Protein AF-A0A7S1E2Y8-F1 (afdb_monomer_lite)

Organism: NCBI:txid33649

Secondary structure (DSSP, 8-state):
--TTTT-PPPTT-TTEEEEEEE-PPPTTEEEEEEEES-TTTB-TTT--B--TTSSEEEEE-S--EETTEEEEEEEEEESEEEEEEEEEEETTSPBPPPPPPEEEEE-SSSPPPBPP--------------

pLDDT: mean 74.08, std 17.59, range [34.44, 93.75]

Structure (mmCIF, N/CA/C/O backbone):
data_AF-A0A7S1E2Y8-F1
#
_entry.id   AF-A0A7S1E2Y8-F1
#
loop_
_atom_site.group_PDB
_atom_site.id
_atom_site.type_symbol
_atom_site.label_atom_id
_atom_site.label_alt_id
_atom_site.label_comp_id
_atom_site.label_asym_id
_atom_site.label_entity_id
_atom_site.label_seq_id
_atom_sit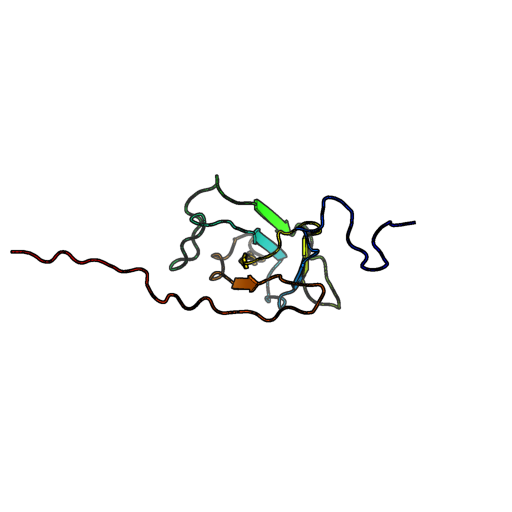e.pdbx_PDB_ins_code
_atom_site.Cartn_x
_atom_site.Cartn_y
_atom_site.Cartn_z
_atom_site.occupancy
_atom_site.B_iso_or_equiv
_atom_site.auth_seq_id
_atom_site.auth_comp_id
_atom_site.auth_asym_id
_atom_site.auth_atom_id
_atom_site.pdbx_PDB_model_num
ATOM 1 N N . HIS A 1 1 ? -5.760 -21.666 -22.110 1.00 36.00 1 HIS A N 1
ATOM 2 C CA . HIS A 1 1 ? -4.287 -21.602 -22.000 1.00 36.00 1 HIS A CA 1
ATOM 3 C C . HIS A 1 1 ? -3.890 -20.181 -21.618 1.00 36.00 1 HIS A C 1
ATOM 5 O O . HIS A 1 1 ? -4.143 -19.278 -22.403 1.00 36.00 1 HIS A O 1
ATOM 11 N N . ARG A 1 2 ? -3.352 -19.945 -20.412 1.00 41.84 2 ARG A N 1
ATOM 12 C CA . ARG A 1 2 ? -2.839 -18.618 -20.025 1.00 41.84 2 ARG A CA 1
ATOM 13 C C . ARG A 1 2 ? -1.393 -18.509 -20.524 1.00 41.84 2 ARG A C 1
ATOM 15 O O . ARG A 1 2 ? -0.519 -19.177 -19.977 1.00 41.84 2 ARG A O 1
ATOM 22 N N . ARG A 1 3 ? -1.152 -17.728 -21.585 1.00 34.44 3 ARG A N 1
ATOM 23 C CA . ARG A 1 3 ? 0.203 -17.268 -21.948 1.00 34.44 3 ARG A CA 1
ATOM 24 C C . ARG A 1 3 ? 0.807 -16.606 -20.695 1.00 34.44 3 ARG A C 1
ATOM 26 O O . ARG A 1 3 ? 0.139 -15.771 -20.097 1.00 34.44 3 ARG A O 1
ATOM 33 N N . GLY A 1 4 ? 1.992 -17.044 -20.258 1.00 43.06 4 GLY A N 1
ATOM 34 C CA . GLY A 1 4 ? 2.701 -16.488 -19.089 1.00 43.06 4 GLY A CA 1
ATOM 35 C C . GLY A 1 4 ? 2.874 -17.416 -17.873 1.00 43.06 4 GLY A C 1
ATOM 36 O O . GLY A 1 4 ? 3.562 -17.045 -16.931 1.00 43.06 4 GLY A O 1
ATOM 37 N N . ALA A 1 5 ? 2.317 -18.635 -17.873 1.00 42.47 5 ALA A N 1
ATOM 38 C CA . ALA A 1 5 ? 2.486 -19.577 -16.750 1.00 42.47 5 ALA A CA 1
ATOM 39 C C . ALA A 1 5 ? 3.904 -20.187 -16.630 1.00 42.47 5 ALA A C 1
ATOM 41 O O . ALA A 1 5 ? 4.225 -20.775 -15.604 1.00 42.47 5 ALA A O 1
ATOM 42 N N . GLU A 1 6 ? 4.748 -20.043 -17.658 1.00 49.75 6 GLU A N 1
ATOM 43 C CA . GLU A 1 6 ? 6.113 -20.599 -17.710 1.00 49.75 6 GLU A CA 1
ATOM 44 C C . GLU A 1 6 ? 7.193 -19.635 -17.182 1.00 49.75 6 GLU A C 1
ATOM 46 O O . GLU A 1 6 ? 8.373 -19.963 -17.235 1.00 49.75 6 GLU A O 1
ATOM 51 N N . GLY A 1 7 ? 6.828 -18.427 -16.730 1.00 53.53 7 GLY A N 1
ATOM 52 C CA . GLY A 1 7 ? 7.803 -17.415 -16.292 1.00 53.53 7 GLY A CA 1
ATOM 53 C C . GLY A 1 7 ? 8.642 -16.798 -17.421 1.00 53.53 7 GLY A C 1
ATOM 54 O O . GLY A 1 7 ? 9.584 -16.062 -17.148 1.00 53.53 7 GLY A O 1
ATOM 55 N N . LYS A 1 8 ? 8.313 -17.075 -18.690 1.00 58.97 8 LYS A N 1
ATOM 56 C CA . LYS A 1 8 ? 8.937 -16.414 -19.844 1.00 58.97 8 LYS A CA 1
ATOM 57 C C . LYS A 1 8 ? 8.507 -14.950 -19.900 1.00 58.97 8 LYS A C 1
ATOM 59 O O . LYS A 1 8 ? 7.318 -14.659 -19.760 1.00 58.97 8 LYS A O 1
ATOM 64 N N . LEU A 1 9 ? 9.472 -14.064 -20.140 1.00 65.06 9 LEU A N 1
ATOM 65 C CA . LEU A 1 9 ? 9.215 -12.651 -20.402 1.00 65.06 9 LEU A CA 1
ATOM 66 C C . LEU A 1 9 ? 8.301 -12.510 -21.628 1.00 65.06 9 LEU A C 1
ATOM 68 O O . LEU A 1 9 ? 8.451 -13.239 -22.613 1.00 65.06 9 LEU A O 1
ATOM 72 N N . VAL A 1 10 ? 7.330 -11.605 -21.536 1.00 69.38 10 VAL A N 1
ATOM 73 C CA . VAL A 1 10 ? 6.465 -11.229 -22.656 1.00 69.38 10 VAL A CA 1
ATOM 74 C C . VAL A 1 10 ? 7.177 -10.119 -23.423 1.00 69.38 10 VAL A C 1
ATOM 76 O O . VAL A 1 10 ? 7.609 -9.140 -22.818 1.00 69.38 10 VAL A O 1
ATOM 79 N N . GLU A 1 11 ? 7.318 -10.294 -24.736 1.00 73.69 11 GLU A N 1
ATOM 80 C CA . GLU A 1 11 ? 7.952 -9.306 -25.614 1.00 73.69 11 GLU A CA 1
ATOM 81 C C . GLU A 1 11 ? 7.224 -7.954 -25.515 1.00 73.69 11 GLU A C 1
ATOM 83 O O . GLU A 1 11 ? 6.000 -7.899 -25.653 1.00 73.69 11 GLU A O 1
ATOM 88 N N . GLY A 1 12 ? 7.965 -6.880 -25.235 1.00 76.31 12 GLY A N 1
ATOM 89 C CA . GLY A 1 12 ? 7.443 -5.531 -24.981 1.00 76.31 12 GLY A CA 1
ATOM 90 C C . GLY A 1 12 ? 7.050 -5.233 -23.524 1.00 76.31 12 GLY A C 1
ATOM 91 O O . GLY A 1 12 ? 6.833 -4.072 -23.176 1.00 76.31 12 GLY A O 1
ATOM 92 N N . GLU A 1 13 ? 6.987 -6.241 -22.650 1.00 76.00 13 GLU A N 1
ATOM 93 C CA . GLU A 1 13 ? 6.687 -6.103 -21.214 1.00 76.00 13 GLU A CA 1
ATOM 94 C C . GLU A 1 13 ? 7.882 -6.508 -20.335 1.00 76.00 13 GLU A C 1
ATOM 96 O O . GLU A 1 13 ? 7.744 -6.773 -19.141 1.00 76.00 13 GLU A O 1
ATOM 101 N N . GLU A 1 14 ? 9.093 -6.535 -20.893 1.00 80.25 14 GLU A N 1
ATOM 102 C CA . GLU A 1 14 ? 10.305 -6.965 -20.188 1.00 80.25 14 GLU A CA 1
ATOM 103 C C . GLU A 1 14 ? 10.645 -6.065 -18.993 1.00 80.25 14 GLU A C 1
ATOM 105 O O . GLU A 1 14 ? 11.367 -6.496 -18.096 1.00 80.25 14 GLU A O 1
ATOM 110 N N . HIS A 1 15 ? 10.094 -4.848 -18.960 1.00 77.44 15 HIS A N 1
ATOM 111 C CA . HIS A 1 15 ? 10.218 -3.854 -17.892 1.00 77.44 15 HIS A CA 1
ATOM 112 C C . HIS A 1 15 ? 9.155 -3.991 -16.786 1.00 77.44 15 HIS A C 1
ATOM 114 O O . HIS A 1 15 ? 9.154 -3.209 -15.831 1.00 77.44 15 HIS A O 1
ATOM 120 N N . LEU A 1 16 ? 8.244 -4.962 -16.908 1.00 81.00 16 LEU A N 1
ATOM 121 C CA . LEU A 1 16 ? 7.151 -5.200 -15.973 1.00 81.00 16 LEU A CA 1
ATOM 122 C C . LEU A 1 16 ? 7.330 -6.526 -15.243 1.00 81.00 16 LEU A C 1
ATOM 124 O O . LEU A 1 16 ? 7.847 -7.513 -15.772 1.00 81.00 16 LEU A O 1
ATOM 128 N N . ARG A 1 17 ? 6.881 -6.561 -13.993 1.00 81.50 17 ARG A N 1
ATOM 129 C CA . ARG A 1 17 ? 6.879 -7.750 -13.147 1.00 81.50 17 ARG A CA 1
ATOM 130 C C . ARG A 1 17 ? 5.565 -7.853 -12.388 1.00 81.50 17 ARG A C 1
ATOM 132 O O . ARG A 1 17 ? 4.931 -6.859 -12.033 1.00 81.50 17 ARG A O 1
ATOM 139 N N . LYS A 1 18 ? 5.174 -9.092 -12.101 1.00 80.62 18 LYS A N 1
ATOM 140 C CA . LYS A 1 18 ? 4.069 -9.381 -11.193 1.00 80.62 18 LYS A CA 1
ATOM 141 C C . LYS A 1 18 ? 4.560 -9.245 -9.753 1.00 80.62 18 LYS A C 1
ATOM 143 O O . LYS A 1 18 ? 5.449 -9.988 -9.350 1.00 80.62 18 LYS A O 1
ATOM 148 N N . ILE A 1 19 ? 3.928 -8.380 -8.965 1.00 82.19 19 ILE A N 1
ATOM 149 C CA . ILE A 1 19 ? 4.134 -8.300 -7.514 1.00 82.19 19 ILE A CA 1
ATOM 150 C C . ILE A 1 19 ? 2.944 -8.954 -6.816 1.00 82.19 19 ILE A C 1
ATOM 152 O O . ILE A 1 19 ? 1.786 -8.688 -7.147 1.00 82.19 19 ILE A O 1
ATOM 156 N N . ILE A 1 20 ? 3.229 -9.812 -5.840 1.00 85.31 20 ILE A N 1
ATOM 157 C CA . ILE A 1 20 ? 2.246 -10.270 -4.859 1.00 85.31 20 ILE A CA 1
ATOM 158 C C . ILE A 1 20 ? 2.650 -9.633 -3.537 1.00 85.31 20 ILE A C 1
ATOM 160 O O . ILE A 1 20 ? 3.649 -10.028 -2.943 1.00 85.31 20 ILE A O 1
ATOM 164 N N . LEU A 1 21 ? 1.897 -8.626 -3.109 1.00 85.50 21 LEU A N 1
ATOM 165 C CA . LEU A 1 21 ? 2.143 -7.934 -1.851 1.00 85.50 21 LEU A CA 1
ATOM 166 C C . LEU A 1 21 ? 1.221 -8.537 -0.797 1.00 85.50 21 LEU A C 1
ATOM 168 O O . LEU A 1 21 ? 0.005 -8.428 -0.932 1.00 85.50 21 LEU A O 1
ATOM 172 N N . GLY A 1 22 ? 1.797 -9.195 0.207 1.00 88.19 22 GLY A N 1
ATOM 173 C CA . GLY A 1 22 ? 1.077 -9.757 1.349 1.00 88.19 22 GLY A CA 1
ATOM 174 C C . GLY A 1 22 ? 1.311 -8.951 2.624 1.00 88.19 22 GLY A C 1
ATOM 175 O O . GLY A 1 22 ? 2.353 -8.317 2.778 1.00 88.19 22 GLY A O 1
ATOM 176 N N . TRP A 1 23 ? 0.351 -8.988 3.544 1.00 88.00 23 TRP A N 1
ATOM 177 C CA . TRP A 1 23 ? 0.474 -8.385 4.873 1.00 88.00 23 TRP A CA 1
ATOM 178 C C . TRP A 1 23 ? -0.214 -9.241 5.937 1.00 88.00 23 TRP A C 1
ATOM 180 O O . TRP A 1 23 ? -1.010 -10.133 5.641 1.00 88.00 23 TRP A O 1
ATOM 190 N N . TYR A 1 24 ? 0.100 -8.972 7.205 1.00 88.94 24 TYR A N 1
ATOM 191 C CA . TYR A 1 24 ? -0.586 -9.614 8.320 1.00 88.94 24 TYR A CA 1
ATOM 192 C C . TYR A 1 24 ? -1.997 -9.063 8.480 1.00 88.94 24 TYR A C 1
ATOM 194 O O . TYR A 1 24 ? -2.231 -7.861 8.350 1.00 88.94 24 TYR A O 1
ATOM 202 N N . ARG A 1 25 ? -2.939 -9.951 8.805 1.00 88.25 25 ARG A N 1
ATOM 203 C CA . ARG A 1 25 ? -4.299 -9.538 9.135 1.00 88.25 25 ARG A CA 1
ATOM 204 C C . ARG A 1 25 ? -4.271 -8.662 10.3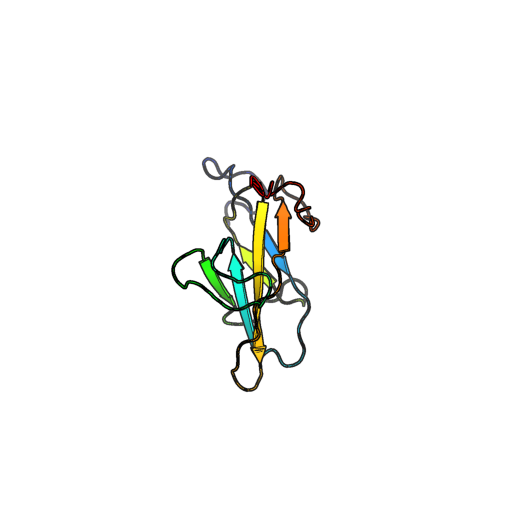85 1.00 88.25 25 ARG A C 1
ATOM 206 O O . ARG A 1 25 ? -3.672 -9.030 11.391 1.00 88.25 25 ARG A O 1
ATOM 213 N N . ILE A 1 26 ? -4.938 -7.523 10.292 1.00 89.50 26 ILE A N 1
ATOM 214 C CA . ILE A 1 26 ? -5.140 -6.591 11.401 1.00 89.50 26 ILE A CA 1
ATOM 215 C C . ILE A 1 26 ? -6.475 -6.949 12.047 1.00 89.50 26 ILE A C 1
ATOM 217 O O . ILE A 1 26 ? -7.473 -7.113 11.341 1.00 89.50 26 ILE A O 1
ATOM 221 N N . ASP A 1 27 ? -6.483 -7.128 13.367 1.00 88.94 27 ASP A N 1
ATOM 222 C CA . ASP A 1 27 ? -7.716 -7.440 14.084 1.00 88.94 27 ASP A CA 1
ATOM 223 C C . ASP A 1 27 ? -8.706 -6.273 13.975 1.00 88.94 27 ASP A C 1
ATOM 225 O O . ASP A 1 27 ? -8.325 -5.107 14.042 1.00 88.94 27 ASP A O 1
ATOM 229 N N . GLY A 1 28 ? -9.978 -6.590 13.748 1.00 87.44 28 GLY A N 1
ATOM 230 C CA . GLY A 1 28 ? -11.013 -5.578 13.527 1.00 87.44 28 GLY A CA 1
ATOM 231 C C . GLY A 1 28 ? -11.012 -4.892 12.153 1.00 87.44 28 GLY A C 1
ATOM 232 O O . GLY A 1 28 ? -11.802 -3.972 11.963 1.00 87.44 28 GLY A O 1
ATOM 233 N N . ALA A 1 29 ? -10.170 -5.312 11.202 1.00 89.38 29 ALA A N 1
ATOM 234 C CA . ALA A 1 29 ? -10.184 -4.765 9.845 1.00 89.38 29 ALA A CA 1
ATOM 235 C C . ALA A 1 29 ? -11.233 -5.450 8.947 1.00 89.38 29 ALA A C 1
ATOM 237 O O . ALA A 1 29 ? -11.194 -6.671 8.764 1.00 89.38 29 ALA A O 1
ATOM 238 N N . GLU A 1 30 ? -12.112 -4.651 8.339 1.00 89.56 30 GLU A N 1
ATOM 239 C CA . GLU A 1 30 ? -13.146 -5.103 7.390 1.00 89.56 30 GLU A CA 1
ATOM 240 C C . GLU A 1 30 ? -12.709 -4.932 5.925 1.00 89.56 30 GLU A C 1
ATOM 242 O O . GLU A 1 30 ? -13.069 -5.731 5.060 1.00 89.56 30 GLU A O 1
ATOM 247 N N . ALA A 1 31 ? -11.873 -3.930 5.639 1.00 89.19 31 ALA A N 1
ATOM 248 C CA . ALA A 1 31 ? -11.340 -3.667 4.304 1.00 89.19 31 ALA A CA 1
ATOM 249 C C . ALA A 1 31 ? -9.901 -3.138 4.358 1.00 89.19 31 ALA A C 1
ATOM 251 O O . ALA A 1 31 ? -9.437 -2.668 5.397 1.00 89.19 31 ALA A O 1
ATOM 252 N N . TYR A 1 32 ? -9.204 -3.193 3.220 1.00 89.38 32 TYR A N 1
ATOM 253 C CA . TYR A 1 32 ? -7.860 -2.636 3.058 1.00 89.38 32 TYR A CA 1
ATOM 254 C C . TYR A 1 32 ? -7.778 -1.761 1.811 1.00 89.38 32 TYR A C 1
ATOM 256 O O . TYR A 1 32 ? -8.362 -2.067 0.770 1.00 89.38 32 TYR A O 1
ATOM 264 N N . GLU A 1 33 ? -6.975 -0.709 1.891 1.00 90.75 33 GLU A N 1
ATOM 265 C CA . GLU A 1 33 ? -6.568 0.084 0.738 1.00 90.75 33 GLU A CA 1
ATOM 266 C C . GLU A 1 33 ? -5.054 0.116 0.636 1.00 90.75 33 GLU A C 1
ATOM 268 O O . GLU A 1 33 ? -4.342 0.227 1.635 1.00 90.75 33 GLU A O 1
ATOM 273 N N . ILE A 1 34 ? -4.576 0.012 -0.601 1.00 89.06 34 ILE A N 1
ATOM 274 C CA . ILE A 1 34 ? -3.158 0.056 -0.917 1.00 89.06 34 ILE A CA 1
ATOM 275 C C . ILE A 1 34 ? -2.932 1.197 -1.875 1.00 89.06 34 ILE A C 1
ATOM 277 O O . ILE A 1 34 ? -3.520 1.255 -2.954 1.00 89.06 34 ILE A O 1
ATOM 281 N N . CYS A 1 35 ? -2.029 2.075 -1.492 1.00 89.00 35 CYS A N 1
ATOM 282 C CA . CYS A 1 35 ? -1.492 3.080 -2.375 1.00 89.00 35 CYS A CA 1
ATOM 283 C C . CYS A 1 35 ? -0.188 2.537 -2.973 1.00 89.00 35 CYS A C 1
ATOM 285 O O . CYS A 1 35 ? 0.721 2.150 -2.237 1.00 89.00 35 CYS A O 1
ATOM 287 N N . HIS A 1 36 ? -0.097 2.499 -4.304 1.00 86.81 36 HIS A N 1
ATOM 288 C CA . HIS A 1 36 ? 1.123 2.145 -5.037 1.00 86.81 36 HIS A CA 1
ATOM 289 C C . HIS A 1 36 ? 1.647 3.386 -5.761 1.00 86.81 36 HIS A C 1
ATOM 291 O O . HIS A 1 36 ? 0.925 3.999 -6.549 1.00 86.81 36 HIS A O 1
ATOM 297 N N . GLN A 1 37 ? 2.901 3.752 -5.475 1.00 86.38 37 GLN A N 1
ATOM 298 C CA . GLN A 1 37 ? 3.591 4.922 -6.038 1.00 86.38 37 GLN A CA 1
ATOM 299 C C . GLN A 1 37 ? 2.908 6.282 -5.786 1.00 86.38 37 GLN A C 1
ATOM 301 O O . GLN A 1 37 ? 3.051 7.195 -6.598 1.00 86.38 37 GLN A O 1
ATOM 306 N N . CYS A 1 38 ? 2.193 6.476 -4.671 1.00 82.25 38 CYS A N 1
ATOM 307 C CA . CYS A 1 38 ? 1.638 7.798 -4.343 1.00 82.25 38 CYS A CA 1
ATOM 308 C C . CYS A 1 38 ? 2.675 8.695 -3.650 1.00 82.25 38 CYS A C 1
ATOM 310 O O . CYS A 1 38 ? 2.585 9.017 -2.466 1.00 82.25 38 CYS A O 1
ATOM 312 N N . VAL A 1 39 ? 3.696 9.085 -4.411 1.00 80.19 39 VAL A N 1
ATOM 313 C CA . VAL A 1 39 ? 4.717 10.038 -3.965 1.00 80.19 39 VAL A CA 1
ATOM 314 C C . VAL A 1 39 ? 4.055 11.387 -3.680 1.00 80.19 39 VAL A C 1
ATOM 316 O O . VAL A 1 39 ? 3.384 11.934 -4.547 1.00 80.19 39 VAL A O 1
ATOM 319 N N . GLY A 1 40 ? 4.229 11.908 -2.464 1.00 78.56 40 GLY A N 1
ATOM 320 C CA . GLY A 1 40 ? 3.681 13.209 -2.057 1.00 78.56 40 GLY A CA 1
ATOM 321 C C . GLY A 1 40 ? 2.179 13.222 -1.743 1.00 78.56 40 GLY A C 1
ATOM 322 O O . GLY A 1 40 ? 1.670 14.254 -1.325 1.00 78.56 40 GLY A O 1
ATOM 323 N N . ARG A 1 41 ? 1.472 12.092 -1.892 1.00 83.81 41 ARG A N 1
ATOM 324 C CA . ARG A 1 41 ? 0.045 11.965 -1.539 1.00 83.81 41 ARG A CA 1
ATOM 325 C C . ARG A 1 41 ? -0.183 11.663 -0.067 1.00 83.81 41 ARG A C 1
ATOM 327 O O . ARG A 1 41 ? -1.245 11.980 0.450 1.00 83.81 41 ARG A O 1
ATOM 334 N N . ILE A 1 42 ? 0.768 11.015 0.595 1.00 88.38 42 ILE A N 1
ATOM 335 C CA . ILE A 1 42 ? 0.654 10.623 2.000 1.00 88.38 42 ILE A CA 1
ATOM 336 C C . ILE A 1 42 ? 1.745 11.341 2.780 1.00 88.38 42 ILE A C 1
ATOM 338 O O . ILE A 1 42 ? 2.919 11.284 2.412 1.00 88.38 42 ILE A O 1
ATOM 342 N N . ASP A 1 43 ? 1.350 12.007 3.857 1.00 88.62 43 ASP A N 1
ATOM 343 C CA . ASP A 1 43 ? 2.280 12.563 4.828 1.00 88.62 43 ASP A CA 1
ATOM 344 C C . ASP A 1 43 ? 2.948 11.413 5.595 1.00 88.62 43 ASP A C 1
ATOM 346 O O . ASP A 1 43 ? 2.297 10.699 6.355 1.00 88.62 43 ASP A O 1
ATOM 350 N N . GLU A 1 44 ? 4.254 11.222 5.415 1.00 87.00 44 GLU A N 1
ATOM 351 C CA . GLU A 1 44 ? 5.007 10.139 6.067 1.00 87.00 44 GLU A CA 1
ATOM 352 C C . GLU A 1 44 ? 5.104 10.297 7.597 1.00 87.00 44 GLU A C 1
ATOM 354 O O . GLU A 1 44 ? 5.412 9.332 8.304 1.00 87.00 44 GLU A O 1
ATOM 359 N N . ASN A 1 45 ? 4.841 11.499 8.119 1.00 88.00 45 ASN A N 1
ATOM 360 C CA . ASN A 1 45 ? 4.858 11.784 9.550 1.00 88.00 45 ASN A CA 1
ATOM 361 C C . ASN A 1 45 ? 3.491 11.544 10.194 1.00 88.00 45 ASN A C 1
ATOM 363 O O . ASN A 1 45 ? 3.429 11.047 11.319 1.00 88.00 45 ASN A O 1
ATOM 367 N N . THR A 1 46 ? 2.402 11.890 9.500 1.00 89.81 46 THR A N 1
ATOM 368 C CA . THR A 1 46 ? 1.041 11.847 10.070 1.00 89.81 46 THR A CA 1
ATOM 369 C C . THR A 1 46 ? 0.173 10.707 9.530 1.00 89.81 46 THR A C 1
ATOM 371 O O . THR A 1 46 ? -0.818 10.331 10.159 1.00 89.81 46 THR A O 1
ATOM 374 N N . GLY A 1 47 ? 0.532 10.127 8.382 1.00 88.75 47 GLY A N 1
ATOM 375 C CA . GLY A 1 47 ? -0.263 9.126 7.669 1.00 88.75 47 GLY A CA 1
ATOM 376 C C . GLY A 1 47 ? -1.553 9.691 7.066 1.00 88.75 47 GLY A C 1
ATOM 377 O O . GLY A 1 47 ? -2.451 8.924 6.713 1.00 88.75 47 GLY A O 1
ATOM 378 N N . VAL A 1 48 ? -1.678 11.018 6.976 1.00 90.12 48 VAL A N 1
ATOM 379 C CA . VAL A 1 48 ? -2.830 11.700 6.378 1.00 90.12 48 VAL A CA 1
ATOM 380 C C . VAL A 1 48 ? -2.625 11.840 4.873 1.00 90.12 48 VAL A C 1
ATOM 382 O O . VAL A 1 48 ? -1.510 12.007 4.382 1.00 90.12 48 VAL A O 1
ATOM 385 N N . GLU A 1 49 ? -3.722 11.744 4.132 1.00 87.25 49 GLU A N 1
ATOM 386 C CA . GLU A 1 49 ? -3.757 11.968 2.692 1.00 87.25 49 GLU A CA 1
ATOM 387 C C . GLU A 1 49 ? -3.752 13.477 2.394 1.00 87.25 49 GLU A C 1
ATOM 389 O O . GLU A 1 49 ? -4.623 14.206 2.863 1.00 87.25 49 GLU A O 1
ATOM 394 N N . ILE A 1 50 ? -2.737 13.944 1.664 1.00 84.25 50 ILE A N 1
ATOM 395 C CA . ILE A 1 50 ? -2.478 15.359 1.365 1.00 84.25 50 ILE A CA 1
ATOM 396 C C . ILE A 1 50 ? -3.099 15.769 0.019 1.00 84.25 50 ILE A C 1
ATOM 398 O O . ILE A 1 50 ? -3.569 16.897 -0.115 1.00 84.25 50 ILE A O 1
ATOM 402 N N . ASP A 1 51 ? -3.108 14.875 -0.978 1.00 71.62 51 ASP A N 1
ATOM 403 C CA . ASP A 1 51 ? -3.575 15.180 -2.340 1.00 71.62 51 ASP A CA 1
ATOM 404 C C . ASP A 1 51 ? -4.164 13.946 -3.047 1.00 71.62 51 ASP A C 1
ATOM 406 O O . ASP A 1 51 ? -3.497 12.927 -3.225 1.00 71.62 51 ASP A O 1
ATOM 410 N N . ASP A 1 52 ? -5.408 14.054 -3.514 1.00 64.56 52 ASP A N 1
ATOM 411 C CA . ASP A 1 52 ? -6.144 12.975 -4.180 1.00 64.56 52 ASP A CA 1
ATOM 412 C C . ASP A 1 52 ? -5.675 12.670 -5.621 1.00 64.56 52 ASP A C 1
ATOM 414 O O . ASP A 1 52 ? -6.098 11.666 -6.210 1.00 64.56 52 ASP A O 1
ATOM 418 N N . SER A 1 53 ? -4.805 13.501 -6.208 1.00 58.72 53 SER A N 1
ATOM 419 C CA . SER A 1 53 ? -4.531 13.512 -7.654 1.00 58.72 53 SER A CA 1
ATOM 420 C C . SER A 1 53 ? -3.310 12.702 -8.131 1.00 58.72 53 SER A C 1
ATOM 422 O O . SER A 1 53 ? -3.167 12.488 -9.337 1.00 58.72 53 SER A O 1
ATOM 424 N N . ILE A 1 54 ? -2.458 12.187 -7.229 1.00 60.06 54 ILE A N 1
ATOM 425 C CA . ILE A 1 54 ? -1.205 11.480 -7.583 1.00 60.06 54 ILE A CA 1
ATOM 426 C C . ILE A 1 54 ? -1.221 10.009 -7.119 1.00 60.06 54 ILE A C 1
ATOM 428 O O . ILE A 1 54 ? -1.584 9.695 -5.987 1.00 60.06 54 ILE A O 1
ATOM 432 N N . GLY A 1 55 ? -0.783 9.084 -7.983 1.00 59.19 55 GLY A N 1
ATOM 433 C CA . GLY A 1 55 ? -0.658 7.650 -7.678 1.00 59.19 55 GLY A CA 1
ATOM 434 C C . GLY A 1 55 ? -1.937 6.834 -7.900 1.00 59.19 55 GLY A C 1
ATOM 435 O O . GLY A 1 55 ? -2.999 7.366 -8.212 1.00 59.19 55 GLY A O 1
ATOM 436 N N . THR A 1 56 ? -1.835 5.506 -7.778 1.00 68.62 56 THR A N 1
ATOM 437 C CA . THR A 1 56 ? -2.996 4.608 -7.899 1.00 68.62 56 THR A CA 1
ATOM 438 C C . THR A 1 56 ? -3.358 4.053 -6.528 1.00 68.62 56 THR A C 1
ATOM 440 O O . THR A 1 56 ? -2.623 3.230 -5.977 1.00 68.62 56 THR A O 1
ATOM 443 N N . ILE A 1 57 ? -4.518 4.451 -6.000 1.00 74.81 57 ILE A N 1
ATOM 444 C CA . ILE A 1 57 ? -5.138 3.743 -4.879 1.00 74.81 57 ILE A CA 1
ATOM 445 C C . ILE A 1 57 ? -5.867 2.530 -5.432 1.00 74.81 57 ILE A C 1
ATOM 447 O O . ILE A 1 57 ? -6.829 2.632 -6.195 1.00 74.81 57 ILE A O 1
ATOM 451 N N . ARG A 1 58 ? -5.413 1.354 -5.018 1.00 71.81 58 ARG A N 1
ATOM 452 C CA . ARG A 1 58 ? -6.144 0.114 -5.211 1.00 71.81 58 ARG A CA 1
ATOM 453 C C . ARG A 1 58 ? -6.967 -0.147 -3.966 1.00 71.81 58 ARG A C 1
ATOM 455 O O . ARG A 1 58 ? -6.430 -0.449 -2.899 1.00 71.81 58 ARG A O 1
ATOM 462 N N . ARG A 1 59 ? -8.284 -0.072 -4.133 1.00 66.56 59 ARG A N 1
ATOM 463 C CA . ARG A 1 59 ? -9.218 -0.580 -3.137 1.00 66.56 59 ARG A CA 1
ATOM 464 C C . ARG A 1 59 ? -9.143 -2.094 -3.150 1.00 66.56 59 ARG A C 1
ATOM 466 O O . ARG A 1 59 ? -9.496 -2.719 -4.148 1.00 66.56 59 ARG A O 1
ATOM 473 N N . GLY A 1 60 ? -8.669 -2.674 -2.053 1.00 55.12 60 GLY A N 1
ATOM 474 C CA . GLY A 1 60 ? -8.858 -4.086 -1.756 1.00 55.12 60 GLY A CA 1
ATOM 475 C C . GLY A 1 60 ? -10.310 -4.296 -1.350 1.00 55.12 60 GLY A C 1
ATOM 476 O O . GLY A 1 60 ? -10.601 -4.555 -0.187 1.00 55.12 60 GLY A O 1
ATOM 477 N N . GLY A 1 61 ? -11.228 -4.075 -2.295 1.00 47.03 61 GLY A N 1
ATOM 478 C CA . GLY A 1 61 ? -12.614 -4.481 -2.143 1.00 47.03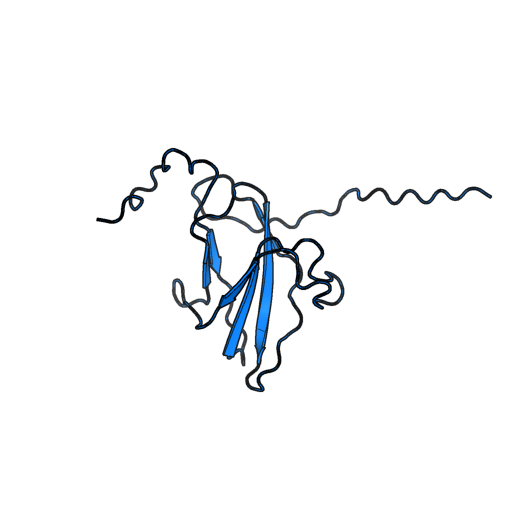 61 GLY A CA 1
ATOM 479 C C . GLY A 1 61 ? -12.623 -6.002 -2.130 1.00 47.03 61 GLY A C 1
ATOM 480 O O . GLY A 1 61 ? -12.352 -6.608 -3.160 1.00 47.03 61 GLY A O 1
ATOM 481 N N . GLU A 1 62 ? -12.872 -6.567 -0.952 1.00 52.41 62 GLU A N 1
ATOM 482 C CA . GLU A 1 62 ? -12.677 -7.972 -0.576 1.00 52.41 62 GLU A CA 1
ATOM 483 C C . GLU A 1 62 ? -11.209 -8.363 -0.342 1.00 52.41 62 GLU A C 1
ATOM 485 O O . GLU A 1 62 ? -10.320 -8.189 -1.176 1.00 52.41 62 GLU A O 1
ATOM 490 N N . ILE A 1 63 ? -10.953 -8.909 0.850 1.00 58.16 63 ILE A N 1
ATOM 491 C CA . ILE A 1 63 ? -9.649 -9.420 1.273 1.00 58.16 63 ILE A CA 1
ATOM 492 C C . ILE A 1 63 ? -9.311 -10.635 0.401 1.00 58.16 63 ILE A C 1
ATOM 494 O O . ILE A 1 63 ? -9.606 -11.775 0.761 1.00 58.16 63 ILE A O 1
ATOM 498 N N . THR A 1 64 ? -8.680 -10.424 -0.754 1.00 68.94 64 THR A N 1
ATOM 499 C CA . THR A 1 64 ? -8.030 -11.523 -1.469 1.00 68.94 64 THR A CA 1
ATOM 500 C C . THR A 1 64 ? -6.940 -12.094 -0.579 1.00 68.94 64 THR A C 1
ATOM 502 O O . THR A 1 64 ? -6.100 -11.360 -0.061 1.00 68.94 64 THR A O 1
ATOM 505 N N . THR A 1 65 ? -6.948 -13.411 -0.389 1.00 80.62 65 THR A N 1
ATOM 506 C CA . THR A 1 65 ? -5.912 -14.097 0.383 1.00 80.62 65 THR A CA 1
ATOM 507 C C . THR A 1 65 ? -4.962 -14.855 -0.530 1.00 80.62 65 THR A C 1
ATOM 509 O O . THR A 1 65 ? -5.403 -15.615 -1.393 1.00 80.62 65 THR A O 1
ATOM 512 N N . CYS A 1 66 ? -3.663 -14.730 -0.286 1.00 81.12 66 CYS A N 1
ATOM 513 C CA . CYS A 1 66 ? -2.616 -15.537 -0.896 1.00 81.12 66 CYS A CA 1
ATOM 514 C C . CYS A 1 66 ? -2.014 -16.400 0.213 1.00 81.12 66 CYS A C 1
ATOM 516 O O . CYS A 1 66 ? -1.432 -15.870 1.153 1.00 81.12 66 CYS A O 1
ATOM 518 N N . GLY A 1 67 ? -2.190 -17.724 0.151 1.00 79.50 67 GLY A N 1
ATOM 519 C CA . GLY A 1 67 ? -1.649 -18.620 1.185 1.00 79.50 67 GLY A CA 1
ATOM 520 C C . GLY A 1 67 ? -2.219 -18.377 2.591 1.00 79.50 67 GLY A C 1
ATOM 521 O O . GLY A 1 67 ? -1.521 -18.588 3.574 1.00 79.50 67 GLY A O 1
ATOM 522 N N . GLY A 1 68 ? -3.468 -17.904 2.693 1.00 82.19 68 GLY A N 1
ATOM 523 C CA . GLY A 1 68 ? -4.139 -17.628 3.971 1.00 82.19 68 GLY A CA 1
ATOM 524 C C . GLY A 1 68 ? -3.870 -16.238 4.562 1.00 82.19 68 GLY A C 1
ATOM 525 O O . GLY A 1 68 ? -4.498 -15.879 5.555 1.00 82.19 68 GLY A O 1
ATOM 526 N N . GLN A 1 69 ? -2.999 -15.435 3.944 1.00 84.88 69 GLN A N 1
ATOM 527 C CA . GLN A 1 69 ? -2.742 -14.050 4.343 1.00 84.88 69 GLN A CA 1
ATOM 528 C C . GLN A 1 69 ? -3.388 -13.067 3.359 1.00 84.88 69 GLN A C 1
ATOM 530 O O . GLN A 1 69 ? -3.402 -13.353 2.159 1.00 84.88 69 GLN A O 1
ATOM 535 N N . PRO A 1 70 ? -3.906 -11.915 3.827 1.00 87.88 70 PRO A N 1
ATOM 536 C CA . PRO A 1 70 ? -4.303 -10.812 2.958 1.00 87.88 70 PRO A CA 1
ATOM 537 C C . PRO A 1 70 ? -3.208 -10.458 1.951 1.00 87.88 70 PRO A C 1
ATOM 539 O O . PRO A 1 70 ? -2.034 -10.338 2.311 1.00 87.88 70 PRO A O 1
ATOM 542 N N . CYS A 1 71 ? -3.593 -10.310 0.688 1.00 86.81 71 CYS A N 1
ATOM 543 C CA . CYS A 1 71 ? -2.685 -9.929 -0.375 1.00 86.81 71 CYS A CA 1
ATOM 544 C C . CYS A 1 71 ? -3.371 -9.123 -1.479 1.00 86.81 71 CYS A C 1
ATOM 546 O O . CYS A 1 71 ? -4.583 -9.194 -1.702 1.00 86.81 71 CYS A O 1
ATOM 548 N N . THR A 1 72 ? -2.547 -8.419 -2.247 1.00 85.50 72 THR A N 1
ATOM 549 C CA . THR A 1 72 ? -2.919 -7.877 -3.549 1.00 85.50 72 THR A CA 1
ATOM 550 C C . THR A 1 72 ? -1.954 -8.370 -4.613 1.00 85.50 72 THR A C 1
ATOM 552 O O . THR A 1 72 ? -0.765 -8.587 -4.362 1.00 85.50 72 THR A O 1
ATOM 555 N N . VAL A 1 73 ? -2.474 -8.544 -5.824 1.00 83.06 73 VAL A N 1
ATOM 556 C CA . VAL A 1 73 ? -1.685 -8.928 -6.989 1.00 83.06 73 VAL A CA 1
ATOM 557 C C . VAL A 1 73 ? -1.614 -7.734 -7.931 1.00 83.06 73 VAL A C 1
ATOM 559 O O . VAL A 1 73 ? -2.624 -7.300 -8.489 1.00 83.06 73 VAL A O 1
ATOM 562 N N . LEU A 1 74 ? -0.409 -7.214 -8.141 1.00 82.44 74 LEU A N 1
ATOM 563 C CA . LEU A 1 74 ? -0.123 -6.207 -9.153 1.00 82.44 74 LEU A CA 1
ATOM 564 C C . LEU A 1 74 ? 0.472 -6.927 -10.368 1.00 82.44 74 LEU A C 1
ATOM 566 O O . LEU A 1 74 ? 1.626 -7.341 -10.310 1.00 82.44 74 LEU A O 1
ATOM 570 N N . PRO A 1 75 ? -0.297 -7.144 -11.451 1.00 76.88 75 PRO A N 1
ATOM 571 C CA . PRO A 1 75 ? 0.154 -7.974 -12.569 1.00 76.88 75 PRO A CA 1
ATOM 572 C C . PRO A 1 75 ? 1.232 -7.314 -13.440 1.00 76.88 75 PRO A C 1
ATOM 574 O O . PRO A 1 75 ? 1.953 -8.027 -14.125 1.00 76.88 75 PRO A O 1
ATOM 577 N N . ALA A 1 76 ? 1.333 -5.984 -13.405 1.00 79.62 76 ALA A N 1
ATOM 578 C CA . ALA A 1 76 ? 2.165 -5.175 -14.291 1.00 79.62 76 ALA A CA 1
ATOM 579 C C . ALA A 1 76 ? 2.797 -4.010 -13.510 1.00 79.62 76 ALA A C 1
ATOM 581 O O . ALA A 1 76 ? 2.485 -2.845 -13.747 1.00 79.62 76 ALA A O 1
ATOM 582 N N . ALA A 1 77 ? 3.611 -4.324 -12.502 1.00 81.94 77 ALA A N 1
ATOM 583 C CA . ALA A 1 77 ? 4.370 -3.319 -11.765 1.00 81.94 77 ALA A CA 1
ATOM 584 C C . ALA A 1 77 ? 5.731 -3.074 -12.443 1.00 81.94 77 ALA A C 1
ATOM 586 O O . ALA A 1 77 ? 6.311 -4.025 -12.969 1.00 81.94 77 ALA A O 1
ATOM 587 N N . PRO A 1 78 ? 6.256 -1.839 -12.439 1.00 82.38 78 PRO A N 1
ATOM 588 C CA . PRO A 1 78 ? 7.555 -1.548 -13.036 1.00 82.38 78 PRO A CA 1
ATOM 589 C C . PRO A 1 78 ? 8.697 -2.216 -12.257 1.00 82.38 78 PRO A C 1
ATOM 591 O O . PRO A 1 78 ? 8.643 -2.327 -11.029 1.00 82.38 78 PRO A O 1
ATOM 594 N N . ILE A 1 79 ? 9.750 -2.619 -12.971 1.00 83.81 79 ILE A N 1
ATOM 595 C CA . ILE A 1 79 ? 11.059 -2.937 -12.378 1.00 83.81 79 ILE A CA 1
ATOM 596 C C . ILE A 1 79 ? 11.604 -1.698 -11.652 1.00 83.81 79 ILE A C 1
ATOM 598 O O . ILE A 1 79 ? 11.365 -0.561 -12.059 1.00 83.81 79 ILE A O 1
ATOM 602 N N . GLY A 1 80 ? 12.351 -1.924 -10.575 1.00 83.12 80 GLY A N 1
ATOM 603 C CA . GLY A 1 80 ? 12.925 -0.892 -9.720 1.00 83.12 80 GLY A CA 1
ATOM 604 C C . GLY A 1 80 ? 12.160 -0.719 -8.411 1.00 83.12 80 GLY A C 1
ATOM 605 O O . GLY A 1 80 ? 11.483 -1.632 -7.930 1.00 83.12 80 GLY A O 1
ATOM 606 N N . TYR A 1 81 ? 12.301 0.452 -7.793 1.00 85.12 81 TYR A N 1
ATOM 607 C CA . TYR A 1 81 ? 11.714 0.720 -6.483 1.00 85.12 81 TYR A CA 1
ATOM 608 C C . TYR A 1 81 ? 10.199 0.891 -6.564 1.00 85.12 81 TYR A C 1
ATOM 610 O O . TYR A 1 81 ? 9.680 1.801 -7.211 1.00 85.12 81 TYR A O 1
ATOM 618 N N . ASN A 1 82 ? 9.492 0.025 -5.846 1.00 86.12 82 ASN A N 1
ATOM 619 C CA . ASN A 1 82 ? 8.053 0.063 -5.687 1.00 86.12 82 ASN A CA 1
ATOM 620 C C . ASN A 1 82 ? 7.697 0.506 -4.270 1.00 86.12 82 ASN A C 1
ATOM 622 O O . ASN A 1 82 ? 8.042 -0.167 -3.298 1.00 86.12 82 ASN A O 1
ATOM 626 N N . ARG A 1 83 ? 7.019 1.655 -4.177 1.00 87.81 83 ARG A N 1
ATOM 627 C CA . ARG A 1 83 ? 6.594 2.282 -2.922 1.00 87.81 83 ARG A CA 1
ATOM 628 C C . ARG A 1 83 ? 5.149 1.914 -2.616 1.00 87.81 83 ARG A C 1
ATOM 630 O O . ARG A 1 83 ? 4.283 2.090 -3.479 1.00 87.81 83 ARG A O 1
ATOM 637 N N . PHE A 1 84 ? 4.890 1.448 -1.400 1.00 89.31 84 PHE A N 1
ATOM 638 C CA . PHE A 1 84 ? 3.556 1.066 -0.954 1.00 89.31 84 PHE A CA 1
ATOM 639 C C . PHE A 1 84 ? 3.194 1.690 0.385 1.00 89.31 84 PHE A C 1
ATOM 641 O O . PHE A 1 84 ? 4.018 1.744 1.297 1.00 89.31 84 PHE A O 1
ATOM 648 N N . HIS A 1 85 ? 1.925 2.061 0.509 1.00 90.88 85 HIS A N 1
ATOM 649 C CA . HIS A 1 85 ? 1.277 2.346 1.782 1.00 90.88 85 HIS A CA 1
ATOM 650 C C . HIS A 1 85 ? 0.039 1.476 1.920 1.00 90.88 85 HIS A C 1
ATOM 652 O O . HIS A 1 85 ? -0.619 1.162 0.925 1.00 90.88 85 HIS A O 1
ATOM 658 N N . LEU A 1 86 ? -0.284 1.118 3.156 1.00 91.69 86 LEU A N 1
ATOM 659 C CA . LEU A 1 86 ? -1.463 0.344 3.507 1.00 91.69 86 LEU A CA 1
ATOM 660 C C . LEU A 1 86 ? -2.286 1.133 4.526 1.00 91.69 86 LEU A C 1
ATOM 662 O O . LEU A 1 86 ? -1.734 1.658 5.492 1.00 91.69 86 LEU A O 1
ATOM 666 N N . ARG A 1 87 ? -3.602 1.163 4.346 1.00 92.50 87 ARG A N 1
ATOM 667 C CA . ARG A 1 87 ? -4.551 1.496 5.412 1.00 92.50 87 ARG A CA 1
ATOM 668 C C . ARG A 1 87 ? -5.646 0.446 5.477 1.00 92.50 87 ARG A C 1
ATOM 670 O O . ARG A 1 87 ? -5.829 -0.332 4.538 1.00 92.50 87 ARG A O 1
ATOM 677 N N . TYR A 1 88 ? -6.360 0.410 6.588 1.00 92.19 88 TYR A N 1
ATOM 678 C CA . TYR A 1 88 ? -7.470 -0.512 6.783 1.00 92.19 88 TYR A CA 1
ATOM 679 C C . TYR A 1 88 ? -8.702 0.228 7.283 1.00 92.19 88 TYR A C 1
ATOM 681 O O . TYR A 1 88 ? -8.590 1.279 7.909 1.00 92.19 88 TYR A O 1
ATOM 689 N N . GLN A 1 89 ? -9.871 -0.322 6.983 1.00 92.75 89 GLN A N 1
ATOM 690 C CA . GLN A 1 89 ? -11.138 0.163 7.507 1.00 92.75 89 GLN A CA 1
ATOM 691 C C . GLN A 1 89 ? -11.497 -0.638 8.754 1.00 92.75 89 GLN A C 1
ATOM 693 O O . GLN A 1 89 ? -11.434 -1.871 8.732 1.00 92.75 89 GLN A O 1
ATOM 698 N N . THR A 1 90 ? -11.854 0.048 9.833 1.00 91.12 90 THR A N 1
ATOM 699 C CA . THR A 1 90 ? -12.341 -0.568 11.068 1.00 91.12 90 THR A CA 1
ATOM 700 C C . THR A 1 90 ? -13.770 -1.088 10.890 1.00 91.12 90 THR A C 1
ATOM 702 O O . THR A 1 90 ? -14.464 -0.748 9.929 1.00 91.12 90 THR A O 1
ATOM 705 N N . LYS A 1 91 ? -14.242 -1.883 11.856 1.00 88.31 91 LYS A N 1
ATOM 706 C CA . LYS A 1 91 ? -15.641 -2.346 11.927 1.00 88.31 91 LYS A CA 1
ATOM 707 C C . LYS A 1 91 ? -16.669 -1.218 11.955 1.00 88.31 91 LYS A C 1
ATOM 709 O O . LYS A 1 91 ? -17.790 -1.415 11.497 1.00 88.31 91 LYS A O 1
ATOM 714 N N . ASP A 1 92 ? -16.280 -0.058 12.472 1.00 91.12 92 ASP A N 1
ATOM 715 C CA . ASP A 1 92 ? -17.145 1.117 12.577 1.00 91.12 92 ASP A CA 1
ATOM 716 C C . ASP A 1 92 ? -17.222 1.902 11.254 1.00 91.12 92 ASP A C 1
ATOM 718 O O . ASP A 1 92 ? -18.002 2.842 11.127 1.00 91.12 92 ASP A O 1
ATOM 722 N N . GLY A 1 93 ? -16.454 1.486 10.239 1.00 89.12 93 GLY A N 1
ATOM 723 C CA . GLY A 1 93 ? -16.419 2.105 8.916 1.00 89.12 93 GLY A CA 1
ATOM 724 C C . GLY A 1 93 ? -15.364 3.203 8.765 1.00 89.12 93 GLY A C 1
ATOM 725 O O . GLY A 1 93 ? -15.199 3.725 7.660 1.00 89.12 93 GLY A O 1
ATOM 726 N N . ASP A 1 94 ? -14.615 3.515 9.821 1.00 92.31 94 ASP A N 1
ATOM 727 C CA . ASP A 1 94 ? -13.554 4.520 9.789 1.00 92.31 94 ASP A CA 1
ATOM 728 C C . ASP A 1 94 ? -12.271 3.966 9.168 1.00 92.31 94 ASP A C 1
ATOM 730 O O . ASP A 1 94 ? -11.875 2.823 9.407 1.00 92.31 94 ASP A O 1
ATOM 734 N N . TRP A 1 95 ? -11.583 4.789 8.381 1.00 92.44 95 TRP A N 1
ATOM 735 C CA . TRP A 1 95 ? -10.275 4.440 7.833 1.00 92.44 95 TRP A CA 1
ATOM 736 C C . TRP A 1 95 ? -9.161 4.785 8.815 1.00 92.44 95 TRP A C 1
ATOM 738 O O . TRP A 1 95 ? -9.122 5.882 9.371 1.00 92.44 95 TRP A O 1
ATOM 748 N N . SER A 1 96 ? -8.210 3.867 8.983 1.00 93.69 96 SER A N 1
ATOM 749 C CA . SER A 1 96 ? -6.959 4.161 9.672 1.00 93.69 96 SER A CA 1
ATOM 750 C C . SER A 1 96 ? -6.157 5.213 8.904 1.00 93.69 96 SER A C 1
ATOM 752 O O . SER A 1 96 ? -6.266 5.326 7.678 1.00 93.69 96 SER A O 1
ATOM 754 N N . SER A 1 97 ? -5.248 5.899 9.600 1.00 93.75 97 SER A N 1
ATOM 755 C CA . SER A 1 97 ? -4.139 6.579 8.928 1.00 93.75 97 SER A CA 1
ATOM 756 C C . SER A 1 97 ? -3.370 5.592 8.047 1.00 93.75 97 SER A C 1
ATOM 758 O O . SER A 1 97 ? -3.329 4.382 8.313 1.00 93.75 97 SER A O 1
ATOM 760 N N . TRP A 1 98 ? -2.753 6.112 6.994 1.00 92.94 98 TRP A N 1
ATOM 761 C CA . TRP A 1 98 ? -1.852 5.346 6.149 1.00 92.94 98 TRP A CA 1
ATOM 762 C C . TRP A 1 98 ? -0.603 4.919 6.919 1.00 92.94 98 TRP A C 1
ATOM 764 O O . TRP A 1 98 ? -0.072 5.655 7.751 1.00 92.94 98 TRP A O 1
ATOM 774 N N . SER A 1 99 ? -0.111 3.716 6.622 1.00 92.06 99 SER A N 1
ATOM 775 C CA . SER A 1 99 ? 1.190 3.261 7.101 1.00 92.06 99 SER A CA 1
ATOM 776 C C . SER A 1 99 ? 2.314 4.146 6.562 1.00 92.06 99 SER A C 1
ATOM 778 O O . SER A 1 99 ? 2.196 4.734 5.484 1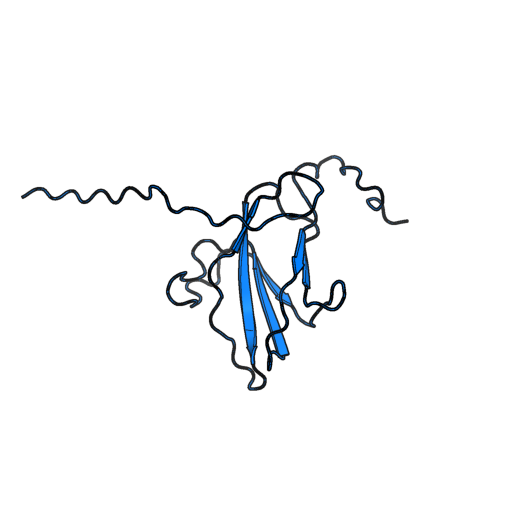.00 92.06 99 SER A O 1
ATOM 780 N N . LYS A 1 100 ? 3.465 4.125 7.241 1.00 90.81 100 LYS A N 1
ATOM 781 C CA . LYS A 1 100 ? 4.728 4.581 6.644 1.00 90.81 100 LYS A CA 1
ATOM 782 C C . LYS A 1 100 ? 4.999 3.838 5.337 1.00 90.81 100 LYS A C 1
ATOM 784 O O . LYS A 1 100 ? 4.585 2.678 5.192 1.00 90.81 100 LYS A O 1
ATOM 789 N N . VAL A 1 101 ? 5.716 4.485 4.423 1.00 89.56 101 VAL A N 1
ATOM 790 C CA . VAL A 1 101 ? 6.116 3.860 3.164 1.00 89.56 101 VAL A CA 1
ATOM 791 C C . VAL A 1 101 ? 6.897 2.565 3.390 1.00 89.56 101 VAL A C 1
ATOM 793 O O . VAL A 1 101 ? 7.810 2.477 4.216 1.00 89.56 101 VAL A O 1
ATOM 796 N N . LYS A 1 102 ? 6.555 1.545 2.606 1.00 89.19 102 LYS A N 1
ATOM 797 C CA . LYS A 1 102 ? 7.354 0.334 2.430 1.00 89.19 102 LYS A CA 1
ATOM 798 C C . LYS A 1 102 ? 7.862 0.266 1.001 1.00 89.19 102 LYS A C 1
ATOM 800 O O . LYS A 1 102 ? 7.082 0.340 0.053 1.00 89.19 102 LYS A O 1
ATOM 805 N N . ASN A 1 103 ? 9.178 0.142 0.864 1.00 86.38 103 ASN A N 1
ATOM 806 C CA . ASN A 1 103 ? 9.861 0.092 -0.420 1.00 86.38 103 ASN A CA 1
ATOM 807 C C . ASN A 1 103 ? 10.336 -1.332 -0.691 1.00 86.38 103 ASN A C 1
ATOM 809 O O . ASN A 1 103 ? 10.847 -2.011 0.203 1.00 86.38 103 ASN A O 1
ATOM 813 N N . TYR A 1 104 ? 10.149 -1.764 -1.933 1.00 84.12 104 TYR A N 1
ATOM 814 C CA . TYR A 1 104 ? 10.636 -3.042 -2.434 1.00 84.12 104 TYR A CA 1
ATOM 815 C C . TYR A 1 104 ? 11.281 -2.810 -3.791 1.00 84.12 104 TYR A C 1
ATOM 817 O O . TYR A 1 104 ? 10.644 -2.268 -4.698 1.00 84.12 104 TYR A O 1
ATOM 825 N N . LYS A 1 105 ? 12.543 -3.205 -3.935 1.00 83.56 105 LYS A N 1
ATOM 826 C CA . LYS A 1 105 ? 13.255 -3.127 -5.206 1.00 83.56 105 LYS A CA 1
ATOM 827 C C . LYS A 1 105 ? 12.971 -4.389 -6.010 1.00 83.56 105 LYS A C 1
ATOM 829 O O . LYS A 1 105 ? 13.350 -5.481 -5.616 1.00 83.56 105 LYS A O 1
ATOM 834 N N . VAL A 1 106 ? 12.261 -4.244 -7.121 1.00 80.69 106 VAL A N 1
ATOM 835 C CA . VAL A 1 106 ? 11.901 -5.352 -8.008 1.00 80.69 106 VAL A CA 1
ATOM 836 C C . VAL A 1 106 ? 12.950 -5.434 -9.108 1.00 80.69 106 VAL A C 1
ATOM 838 O O . VAL A 1 106 ? 12.941 -4.591 -9.997 1.00 80.69 106 VAL A O 1
ATOM 841 N N . GLU A 1 107 ? 13.851 -6.410 -9.065 1.00 74.38 107 GLU A N 1
ATOM 842 C CA . GLU A 1 107 ? 14.900 -6.563 -10.089 1.00 74.38 107 GLU A CA 1
ATOM 843 C C . GLU A 1 107 ? 14.610 -7.737 -11.025 1.00 74.38 107 GLU A C 1
ATOM 845 O O . GLU A 1 107 ? 14.496 -7.553 -12.237 1.00 74.38 107 GLU A O 1
ATOM 850 N N . ASP A 1 108 ? 14.393 -8.927 -10.464 1.00 67.19 108 ASP A N 1
ATOM 851 C CA . ASP A 1 108 ? 14.181 -10.152 -11.233 1.00 67.19 108 ASP A CA 1
ATOM 852 C C . ASP A 1 108 ? 13.057 -11.033 -10.667 1.00 67.19 108 ASP A C 1
ATOM 854 O O . ASP A 1 108 ? 12.448 -10.729 -9.638 1.00 67.19 108 ASP A O 1
ATOM 858 N N . VAL A 1 109 ? 12.728 -12.121 -11.371 1.00 60.50 109 VAL A N 1
ATOM 859 C CA . VAL A 1 109 ? 11.751 -13.120 -10.903 1.00 60.50 109 VAL A CA 1
ATOM 860 C C . VAL A 1 109 ? 12.271 -13.845 -9.654 1.00 60.50 109 VAL A C 1
ATOM 862 O O . VAL A 1 109 ? 13.100 -14.744 -9.738 1.00 60.50 109 VAL A O 1
ATOM 865 N N . GLY A 1 110 ? 11.764 -13.471 -8.479 1.00 57.53 110 GLY A N 1
ATOM 866 C CA . GLY A 1 110 ? 12.187 -14.034 -7.196 1.00 57.53 110 GLY A CA 1
ATOM 867 C C . GLY A 1 110 ? 11.505 -13.356 -6.006 1.00 57.53 110 GLY A C 1
ATOM 868 O O . GLY A 1 110 ? 10.826 -12.344 -6.166 1.00 57.53 110 GLY A O 1
ATOM 869 N N . HIS A 1 111 ? 11.633 -13.954 -4.817 1.00 51.44 111 HIS A N 1
ATOM 870 C CA . HIS A 1 111 ? 11.125 -13.380 -3.566 1.00 51.44 111 HIS A CA 1
ATOM 871 C C . HIS A 1 111 ? 11.878 -12.077 -3.268 1.00 51.44 111 HIS A C 1
ATOM 873 O O . HIS A 1 111 ? 13.101 -12.051 -3.370 1.00 51.44 111 HIS A O 1
ATOM 879 N N . LEU A 1 112 ? 11.155 -11.009 -2.936 1.00 58.22 112 LEU A N 1
ATOM 880 C CA . LEU A 1 112 ? 11.745 -9.699 -2.669 1.00 58.22 112 LEU A CA 1
ATOM 881 C C . LEU A 1 112 ? 11.838 -9.477 -1.165 1.00 58.22 112 LEU A C 1
ATOM 883 O O . LEU A 1 112 ? 10.859 -9.688 -0.448 1.00 58.22 112 LEU A O 1
ATOM 887 N N . GLU A 1 113 ? 12.995 -9.017 -0.707 1.00 54.78 113 GLU A N 1
ATOM 888 C CA . GLU A 1 113 ? 13.164 -8.525 0.655 1.00 54.78 113 GLU A CA 1
ATOM 889 C C . GLU A 1 113 ? 12.809 -7.034 0.719 1.00 54.78 113 GLU A C 1
ATOM 891 O O . GLU A 1 113 ? 12.932 -6.287 -0.255 1.00 54.78 113 GLU A O 1
ATOM 896 N N . HIS A 1 114 ? 12.285 -6.607 1.866 1.00 57.91 114 HIS A N 1
ATOM 897 C CA . HIS A 1 114 ? 12.050 -5.194 2.133 1.00 57.91 114 HIS A CA 1
ATOM 898 C C . HIS A 1 114 ? 13.396 -4.486 2.294 1.00 57.91 114 HIS A C 1
ATOM 900 O O . HIS A 1 114 ? 14.173 -4.854 3.171 1.00 57.91 114 HIS A O 1
ATOM 906 N N . GLU A 1 115 ? 13.629 -3.436 1.510 1.00 53.00 115 GLU A N 1
ATOM 907 C CA . GLU A 1 115 ? 14.743 -2.522 1.739 1.00 53.00 115 GLU A CA 1
ATOM 908 C C . GLU A 1 115 ? 14.206 -1.247 2.395 1.00 53.00 115 GLU A C 1
ATOM 910 O O . GLU A 1 115 ? 13.333 -0.555 1.855 1.00 53.00 115 GLU A O 1
ATOM 915 N N . GLU A 1 116 ? 14.712 -0.931 3.587 1.00 51.19 116 GLU A N 1
ATOM 916 C CA . GLU A 1 116 ? 14.545 0.407 4.141 1.00 51.19 116 GLU A CA 1
ATOM 917 C C . GLU A 1 116 ? 15.371 1.368 3.285 1.00 51.19 116 GLU A C 1
ATOM 919 O O . GLU A 1 116 ? 16.589 1.227 3.171 1.00 51.19 116 GLU A O 1
ATOM 924 N N . LEU A 1 117 ? 14.708 2.346 2.661 1.00 47.53 117 LEU A N 1
ATOM 925 C CA . LEU A 1 117 ? 15.426 3.44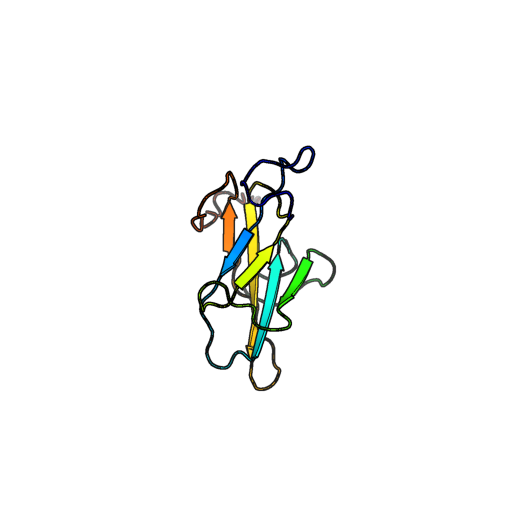4 2.028 1.00 47.53 117 LEU A CA 1
ATOM 926 C C . LEU A 1 117 ? 16.110 4.221 3.149 1.00 47.53 117 LEU A C 1
ATOM 928 O O . LEU A 1 117 ? 15.440 4.886 3.941 1.00 47.53 117 LEU A O 1
ATOM 932 N N . LYS A 1 118 ? 17.439 4.132 3.219 1.00 41.06 118 LYS A N 1
ATOM 933 C CA . LYS A 1 118 ? 18.215 5.089 3.996 1.00 41.06 118 LYS A CA 1
ATOM 934 C C . LYS A 1 118 ? 17.992 6.451 3.357 1.00 41.06 118 LYS A C 1
ATOM 936 O O . LYS A 1 118 ? 18.346 6.662 2.200 1.00 41.06 118 LYS A O 1
ATOM 941 N N . VAL A 1 119 ? 17.361 7.351 4.099 1.00 49.53 119 VAL A N 1
ATOM 942 C CA . VAL A 1 119 ? 17.368 8.775 3.774 1.00 49.53 119 VAL A CA 1
ATOM 943 C C . VAL A 1 119 ? 18.757 9.283 4.157 1.00 49.53 119 VAL A C 1
ATOM 945 O O . VAL A 1 119 ? 18.941 9.854 5.223 1.00 49.53 119 VAL A O 1
ATOM 948 N N . GLU A 1 120 ? 19.757 8.968 3.340 1.00 49.28 120 GLU A N 1
ATOM 949 C CA . GLU A 1 120 ? 21.044 9.657 3.368 1.00 49.28 120 GLU A CA 1
ATOM 950 C C . GLU A 1 120 ? 21.011 10.662 2.204 1.00 49.28 120 GLU A C 1
ATOM 952 O O . GLU A 1 120 ? 20.799 10.293 1.049 1.00 49.28 120 GLU A O 1
ATOM 957 N N . ASP A 1 121 ? 21.131 11.940 2.577 1.00 45.53 121 ASP A N 1
ATOM 958 C CA . ASP A 1 121 ? 21.434 13.107 1.738 1.00 45.53 121 ASP A CA 1
ATOM 959 C C . ASP A 1 121 ? 20.284 13.795 0.978 1.00 45.53 121 ASP A C 1
ATOM 961 O O . ASP A 1 121 ? 20.411 14.187 -0.182 1.00 45.53 121 ASP A O 1
ATOM 965 N N . ALA A 1 122 ? 19.187 14.102 1.680 1.00 41.28 122 ALA A N 1
ATOM 966 C CA . ALA A 1 122 ? 18.533 15.387 1.427 1.00 41.28 122 ALA A CA 1
ATOM 967 C C . ALA A 1 122 ? 19.396 16.477 2.086 1.00 41.28 122 ALA A C 1
ATOM 969 O O . ALA A 1 122 ? 19.218 16.792 3.261 1.00 41.28 122 ALA A O 1
ATOM 970 N N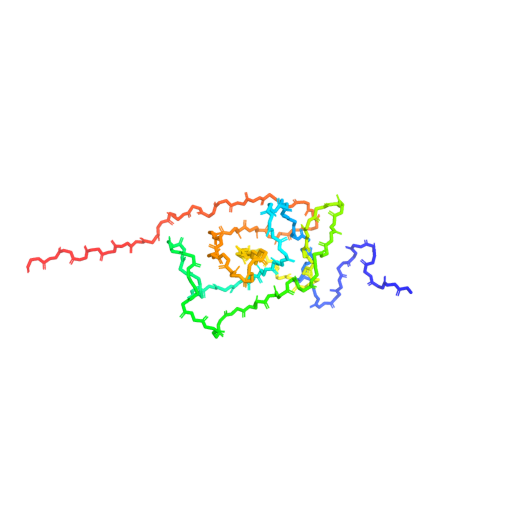 . GLU A 1 123 ? 20.381 16.978 1.338 1.00 38.75 123 GLU A N 1
ATOM 971 C CA . GLU A 1 123 ? 21.224 18.120 1.698 1.00 38.75 123 GLU A CA 1
ATOM 972 C C . GLU A 1 123 ? 20.321 19.331 1.996 1.00 38.75 123 GLU A C 1
ATOM 974 O O . GLU A 1 123 ? 19.835 20.034 1.109 1.00 38.75 123 GLU A O 1
ATOM 979 N N . TYR A 1 124 ? 20.030 19.534 3.278 1.00 41.59 124 TYR A N 1
ATOM 980 C CA . TYR A 1 124 ? 19.390 20.733 3.786 1.00 41.59 124 TYR A CA 1
ATOM 981 C C . TYR A 1 124 ? 20.489 21.798 3.860 1.00 41.59 124 TYR A C 1
ATOM 983 O O . TYR A 1 124 ? 21.232 21.885 4.834 1.00 41.59 124 TYR A O 1
ATOM 991 N N . SER A 1 125 ? 20.660 22.551 2.773 1.00 41.56 125 SER A N 1
ATOM 992 C CA . SER A 1 125 ? 21.510 23.739 2.756 1.00 41.56 125 SER A CA 1
ATOM 993 C C . SER A 1 125 ? 20.820 24.834 3.577 1.00 41.56 125 SER A C 1
ATOM 995 O O . SER A 1 125 ? 20.036 25.629 3.059 1.00 41.56 125 SER A O 1
ATOM 997 N N . GLU A 1 126 ? 21.082 24.855 4.885 1.00 40.97 126 GLU A N 1
ATOM 998 C CA . GLU A 1 126 ? 20.958 26.080 5.673 1.00 40.97 126 GLU A CA 1
ATOM 999 C C . GLU A 1 126 ? 22.058 27.027 5.194 1.00 40.97 126 GLU A C 1
ATOM 1001 O O . GLU A 1 126 ? 23.199 26.974 5.646 1.00 40.97 126 GLU A O 1
ATOM 1006 N N . HIS A 1 127 ? 21.721 27.898 4.243 1.00 38.22 127 HIS A N 1
ATOM 1007 C CA . HIS A 1 127 ? 22.439 29.157 4.093 1.00 38.22 127 HIS A CA 1
ATOM 1008 C C . HIS A 1 127 ? 22.121 30.024 5.316 1.00 38.22 127 HIS A C 1
ATOM 1010 O O . HIS A 1 127 ? 21.220 30.861 5.306 1.00 38.22 127 HIS A O 1
ATOM 1016 N N . GLU A 1 128 ? 22.864 29.773 6.388 1.00 44.38 128 GLU A N 1
ATOM 1017 C CA . GLU A 1 128 ? 23.118 30.727 7.452 1.00 44.38 128 GLU A CA 1
ATOM 1018 C C . GLU A 1 128 ? 24.185 31.704 6.936 1.00 44.38 128 GLU A C 1
ATOM 1020 O O . GLU A 1 128 ? 25.367 31.380 6.924 1.00 44.38 128 GLU A O 1
ATOM 1025 N N . GLU A 1 129 ? 23.785 32.893 6.483 1.00 43.31 129 GLU A N 1
ATOM 1026 C CA . GLU A 1 129 ? 24.683 34.052 6.430 1.00 43.31 129 GLU A CA 1
ATOM 1027 C C . GLU A 1 129 ? 23.920 35.320 6.853 1.00 43.31 129 GLU A C 1
ATOM 1029 O O . GLU A 1 129 ? 23.100 35.847 6.105 1.00 43.31 129 GLU A O 1
ATOM 1034 N N . LEU A 1 130 ? 24.201 35.712 8.105 1.00 42.06 130 LEU A N 1
ATOM 1035 C CA . LEU A 1 130 ? 24.396 37.065 8.665 1.00 42.06 130 LEU A CA 1
ATOM 1036 C C . LEU A 1 130 ? 23.456 38.216 8.257 1.00 42.06 130 LEU A C 1
ATOM 1038 O O . LEU A 1 130 ? 23.556 38.735 7.124 1.00 42.06 130 LEU A O 1
#

Sequence (130 aa):
HRRGAEGKLVEGEEHLRKIILGWYRIDGAEAYEICHQCVGRIDENTGVEIDDSIGTIRRGGEITTCGGQPCTVLPAAPIGYNRFHLRYQTKDGDWSSWSKVKNYKVEDVGHLEHEELKVEDAEYSEHEEL

Foldseek 3Di:
DDPCPVVDDDVPQNQWAKDKDFDADDPQFPWKKKWKQQVPQADLVWLDGDDPPGGDIDTRPDQDDDPNTGIDIDHTHGAAKIKMWMWTAGPVRDIDRIHHIWIWHHHGPDDTDTDDPPPDDPPPPPPDDD

Radius of gyration: 17.66 Å; chains: 1; bounding box: 42×59×40 Å